Protein AF-A0A1Y3W059-F1 (afdb_monomer_lite)

Radius of gyration: 13.62 Å; chains: 1; bounding box: 42×30×27 Å

Sequence (119 aa):
GTDHVRASHKIICVSTALKEFQQYGPDIYTEGLRAIVDAWGGDPDSLRAGIIQGVMRFVALYKDEYKYDRLVKRLATIYPMKLVRDADAMSGAVSYRYMMQVLKLYNGTSKKNMLPMKF

Structure (mmCIF, N/CA/C/O backbone):
data_AF-A0A1Y3W059-F1
#
_entry.id   AF-A0A1Y3W059-F1
#
loop_
_atom_site.group_PDB
_atom_site.id
_atom_site.type_symbol
_atom_site.label_atom_id
_atom_site.label_alt_id
_atom_site.label_comp_id
_atom_site.label_asym_id
_atom_site.label_entity_id
_atom_site.label_seq_id
_atom_site.pdbx_PDB_ins_code
_atom_site.Cartn_x
_atom_site.Cartn_y
_atom_site.Cartn_z
_atom_site.occupancy
_atom_site.B_iso_or_equiv
_atom_site.auth_seq_id
_atom_site.auth_comp_id
_atom_site.auth_asym_id
_atom_site.auth_atom_id
_atom_site.pdbx_PDB_model_num
ATOM 1 N N . GLY A 1 1 ? 23.604 -16.890 -13.803 1.00 44.34 1 GLY A N 1
ATOM 2 C CA . GLY A 1 1 ? 22.941 -15.794 -13.077 1.00 44.34 1 GLY A CA 1
ATOM 3 C C . GLY A 1 1 ? 21.605 -15.518 -13.722 1.00 44.34 1 GLY A C 1
ATOM 4 O O . GLY A 1 1 ? 21.581 -15.011 -14.831 1.00 44.34 1 GLY A O 1
ATOM 5 N N . THR A 1 2 ? 20.512 -15.916 -13.076 1.00 46.94 2 THR A N 1
ATOM 6 C CA . THR A 1 2 ? 19.129 -15.795 -13.585 1.00 46.94 2 THR A CA 1
ATOM 7 C C . THR A 1 2 ? 18.248 -14.942 -12.664 1.00 46.94 2 THR A C 1
ATOM 9 O O . THR A 1 2 ? 17.031 -14.898 -12.824 1.00 46.94 2 THR A O 1
ATOM 12 N N . ASP A 1 3 ? 18.845 -14.207 -11.721 1.00 54.31 3 ASP A N 1
ATOM 13 C CA . ASP A 1 3 ? 18.089 -13.459 -10.709 1.00 54.31 3 ASP A CA 1
ATOM 14 C C . ASP A 1 3 ? 17.303 -12.256 -11.248 1.00 54.31 3 ASP A C 1
ATOM 16 O O . ASP A 1 3 ? 16.407 -11.747 -10.572 1.00 54.31 3 ASP A O 1
ATOM 20 N N . HIS A 1 4 ? 17.565 -11.853 -12.493 1.00 52.62 4 HIS A N 1
ATOM 21 C CA . HIS A 1 4 ? 16.897 -10.734 -13.160 1.00 52.62 4 HIS A CA 1
ATOM 22 C C . HIS A 1 4 ? 15.591 -11.100 -13.878 1.00 52.62 4 HIS A C 1
ATOM 24 O O . HIS A 1 4 ? 14.972 -10.224 -14.485 1.00 52.62 4 HIS A O 1
ATOM 30 N N . VAL A 1 5 ? 15.142 -12.360 -13.828 1.00 56.72 5 VAL A N 1
ATOM 31 C CA . VAL A 1 5 ? 13.854 -12.727 -14.429 1.00 56.72 5 VAL A CA 1
ATOM 32 C C . VAL A 1 5 ? 12.725 -12.140 -13.581 1.00 56.72 5 VAL A C 1
ATOM 34 O O . VAL A 1 5 ? 12.498 -12.551 -12.440 1.00 56.72 5 VAL A O 1
ATOM 37 N N . ARG A 1 6 ? 12.026 -11.154 -14.154 1.00 63.75 6 ARG A N 1
ATOM 38 C CA . ARG A 1 6 ? 10.763 -10.616 -13.641 1.00 63.75 6 ARG A CA 1
ATOM 39 C C . ARG A 1 6 ? 9.708 -11.718 -13.727 1.00 63.75 6 ARG A C 1
ATOM 41 O O . ARG A 1 6 ? 9.106 -11.916 -14.775 1.00 63.75 6 ARG A O 1
ATOM 48 N N . ALA A 1 7 ? 9.546 -12.463 -12.643 1.00 74.00 7 ALA A N 1
ATOM 49 C CA . ALA A 1 7 ? 8.541 -13.507 -12.516 1.00 74.00 7 ALA A CA 1
ATOM 50 C C . ALA A 1 7 ? 7.383 -13.007 -11.652 1.00 74.00 7 ALA A C 1
ATOM 52 O O . ALA A 1 7 ? 7.603 -12.285 -10.674 1.00 74.00 7 ALA A O 1
ATOM 53 N N . SER A 1 8 ? 6.160 -13.400 -12.002 1.00 82.06 8 SER A N 1
ATOM 54 C CA . SER A 1 8 ? 4.992 -13.092 -11.182 1.00 82.06 8 SER A CA 1
ATOM 55 C C . SER A 1 8 ? 5.137 -13.705 -9.786 1.00 82.06 8 SER A C 1
ATOM 57 O O . SER A 1 8 ? 5.744 -14.764 -9.628 1.00 82.06 8 SER A O 1
ATOM 59 N N . HIS A 1 9 ? 4.574 -13.044 -8.776 1.00 87.12 9 HIS A N 1
ATOM 60 C CA . HIS A 1 9 ? 4.600 -13.458 -7.366 1.00 87.12 9 HIS A CA 1
ATOM 61 C C . HIS A 1 9 ? 6.006 -13.546 -6.733 1.00 87.12 9 HIS A C 1
ATOM 63 O O . HIS A 1 9 ? 6.161 -14.110 -5.651 1.00 87.12 9 HIS A O 1
ATOM 69 N N . LYS A 1 10 ? 7.047 -12.973 -7.359 1.00 88.94 10 LYS A N 1
ATOM 70 C CA . LYS A 1 10 ? 8.414 -12.969 -6.813 1.00 88.94 10 LYS A CA 1
ATOM 71 C C . LYS A 1 10 ? 8.665 -11.727 -5.953 1.00 88.94 10 LYS A C 1
ATOM 73 O O . LYS A 1 10 ? 8.711 -10.608 -6.460 1.00 88.94 10 LYS A O 1
ATOM 78 N N . ILE A 1 11 ? 8.929 -11.924 -4.661 1.00 89.25 11 ILE A N 1
ATOM 79 C CA . ILE A 1 11 ? 9.466 -10.870 -3.788 1.00 89.25 11 ILE A CA 1
ATOM 80 C C . ILE A 1 11 ? 10.987 -10.832 -3.948 1.00 89.25 11 ILE A C 1
ATOM 82 O O . ILE A 1 11 ? 11.687 -11.749 -3.529 1.00 89.25 11 ILE A O 1
ATOM 86 N N . ILE A 1 12 ? 11.509 -9.755 -4.536 1.00 88.31 12 ILE A N 1
ATOM 87 C CA . ILE A 1 12 ? 12.960 -9.553 -4.705 1.00 88.31 12 ILE A CA 1
ATOM 88 C C . ILE A 1 12 ? 13.587 -8.730 -3.570 1.00 88.31 12 ILE A C 1
ATOM 90 O O . ILE A 1 12 ? 14.786 -8.817 -3.322 1.00 88.31 12 ILE A O 1
ATOM 94 N N . CYS A 1 13 ? 12.791 -7.945 -2.839 1.00 91.38 13 CYS A N 1
ATOM 95 C CA . CYS A 1 13 ? 13.251 -7.106 -1.730 1.00 91.38 13 CYS A CA 1
ATOM 96 C C . CYS A 1 13 ? 13.180 -7.841 -0.380 1.00 91.38 13 CYS A C 1
ATOM 98 O O . CYS A 1 13 ? 12.535 -7.369 0.559 1.00 91.38 13 CYS A O 1
ATOM 100 N N . VAL A 1 14 ? 13.834 -9.003 -0.288 1.00 94.06 14 VAL A N 1
ATOM 101 C CA . VAL A 1 14 ? 13.712 -9.947 0.842 1.00 94.06 14 VAL A CA 1
ATOM 102 C C . VAL A 1 14 ? 14.002 -9.290 2.194 1.00 94.06 14 VAL A C 1
ATOM 104 O O . VAL A 1 14 ? 13.213 -9.437 3.122 1.00 94.06 14 VAL A O 1
ATOM 107 N N . SER A 1 15 ? 15.073 -8.498 2.309 1.00 95.75 15 SER A N 1
ATOM 108 C CA . SER A 1 15 ? 15.418 -7.826 3.571 1.00 95.75 15 SER A CA 1
ATOM 109 C C . SER A 1 15 ? 14.350 -6.831 4.027 1.00 95.75 15 SER A C 1
ATOM 111 O O . SER A 1 15 ? 14.106 -6.704 5.223 1.00 95.75 15 SER A O 1
ATOM 113 N N . THR A 1 16 ? 13.704 -6.123 3.096 1.00 95.56 16 THR A N 1
ATOM 114 C CA . THR A 1 16 ? 12.584 -5.232 3.428 1.00 95.56 16 THR A CA 1
ATOM 115 C C . THR A 1 16 ? 11.369 -6.048 3.831 1.00 95.56 16 THR A C 1
ATOM 117 O O . THR A 1 16 ? 10.795 -5.789 4.877 1.00 95.56 16 THR A O 1
ATOM 120 N N . ALA A 1 17 ? 11.015 -7.067 3.049 1.00 95.00 17 ALA A N 1
ATOM 121 C CA . ALA A 1 17 ? 9.877 -7.932 3.339 1.00 95.00 17 ALA A CA 1
ATOM 122 C C . ALA A 1 17 ? 9.981 -8.566 4.740 1.00 95.00 17 ALA A C 1
ATOM 124 O O . ALA A 1 17 ? 9.021 -8.533 5.505 1.00 95.00 17 ALA A O 1
ATOM 125 N N . LEU A 1 18 ? 11.174 -9.038 5.119 1.00 97.06 18 LEU A N 1
ATOM 126 C CA . LEU A 1 18 ? 11.435 -9.569 6.456 1.00 97.06 18 LEU A CA 1
ATOM 127 C C . LEU A 1 18 ? 11.281 -8.506 7.555 1.00 97.06 18 LEU A C 1
ATOM 129 O O . LEU A 1 18 ? 10.681 -8.792 8.587 1.00 97.06 18 LEU A O 1
ATOM 133 N N . LYS A 1 19 ? 11.786 -7.284 7.341 1.00 97.44 19 LYS A N 1
ATOM 134 C CA . LYS A 1 19 ? 11.623 -6.181 8.305 1.00 97.44 19 LYS A CA 1
ATOM 135 C C . LYS A 1 19 ? 10.153 -5.840 8.532 1.00 97.44 19 LYS A C 1
ATOM 137 O O . LYS A 1 19 ? 9.742 -5.682 9.674 1.00 97.44 19 LYS A O 1
ATOM 142 N N . GLU A 1 20 ? 9.362 -5.766 7.464 1.00 97.69 20 GLU A N 1
ATOM 143 C CA . GLU A 1 20 ? 7.930 -5.469 7.564 1.00 97.69 20 GLU A CA 1
ATOM 144 C C . GLU A 1 20 ? 7.176 -6.595 8.291 1.00 97.69 20 GLU A C 1
ATOM 146 O O . GLU A 1 20 ? 6.336 -6.314 9.143 1.00 97.69 20 GLU A O 1
ATOM 151 N N . PHE A 1 21 ? 7.525 -7.864 8.035 1.00 97.88 21 PHE A N 1
ATOM 152 C CA . PHE A 1 21 ? 6.985 -9.003 8.786 1.00 97.88 21 PHE A CA 1
ATOM 153 C C . PHE A 1 21 ? 7.309 -8.912 10.284 1.00 97.88 21 PHE A C 1
ATOM 155 O O . PHE A 1 21 ? 6.422 -9.070 11.119 1.00 97.88 21 PHE A O 1
ATOM 162 N N . GLN A 1 22 ? 8.565 -8.620 10.635 1.00 98.06 22 GLN A N 1
ATOM 163 C CA . GLN A 1 22 ? 8.994 -8.478 12.031 1.00 98.06 22 GLN A CA 1
ATOM 164 C C . GLN A 1 22 ? 8.323 -7.293 12.733 1.00 98.06 22 GLN A C 1
ATOM 166 O O . GLN A 1 22 ? 8.023 -7.376 13.920 1.00 98.06 22 GLN A O 1
ATOM 171 N N . GLN A 1 23 ? 8.090 -6.197 12.011 1.00 97.12 23 GLN A N 1
ATOM 172 C CA . GLN A 1 23 ? 7.491 -4.985 12.559 1.00 97.12 23 GLN A CA 1
ATOM 173 C C . GLN A 1 23 ? 5.982 -5.123 12.802 1.00 97.12 23 GLN A C 1
ATOM 175 O O . GLN A 1 23 ? 5.492 -4.662 13.830 1.00 97.12 23 GLN A O 1
ATOM 180 N N . TYR A 1 24 ? 5.243 -5.702 11.853 1.00 97.12 24 TYR A N 1
ATOM 181 C CA . TYR A 1 24 ? 3.776 -5.717 11.879 1.00 97.12 24 TYR A CA 1
ATOM 182 C C . TYR A 1 24 ? 3.167 -7.056 12.310 1.00 97.12 24 TYR A C 1
ATOM 184 O O . TYR A 1 24 ? 1.987 -7.109 12.657 1.00 97.12 24 TYR A O 1
ATOM 192 N N . GLY A 1 25 ? 3.953 -8.130 12.314 1.00 97.81 25 GLY A N 1
ATOM 193 C CA . GLY A 1 25 ? 3.484 -9.471 12.630 1.00 97.81 25 GLY A CA 1
ATOM 194 C C . GLY A 1 25 ? 2.777 -10.173 11.460 1.00 97.81 25 GLY A C 1
ATOM 195 O O . GLY A 1 25 ? 2.526 -9.577 10.407 1.00 97.81 25 GLY A O 1
ATOM 196 N N . PRO A 1 26 ? 2.466 -11.470 11.632 1.00 97.62 26 PRO A N 1
ATOM 197 C CA . PRO A 1 26 ? 2.023 -12.345 10.549 1.00 97.62 26 PRO A CA 1
ATOM 198 C C . PRO A 1 26 ? 0.676 -11.945 9.944 1.00 97.62 26 PRO A C 1
ATOM 200 O O . PRO A 1 26 ? 0.524 -12.042 8.725 1.00 97.62 26 PRO A O 1
ATOM 203 N N . ASP A 1 27 ? -0.269 -11.466 10.754 1.00 97.44 27 ASP A N 1
ATOM 204 C CA . ASP A 1 27 ? -1.636 -11.181 10.303 1.00 97.44 27 ASP A CA 1
ATOM 205 C C . ASP A 1 27 ? -1.657 -10.008 9.318 1.00 97.44 27 ASP A C 1
ATOM 207 O O . ASP A 1 27 ? -2.083 -10.159 8.173 1.00 97.44 27 ASP A O 1
ATOM 211 N N . ILE A 1 28 ? -1.102 -8.860 9.728 1.00 97.88 28 ILE A N 1
ATOM 212 C CA . ILE A 1 28 ? -1.010 -7.657 8.887 1.00 97.88 28 ILE A CA 1
ATOM 213 C C . ILE A 1 28 ? -0.168 -7.943 7.645 1.00 97.88 28 ILE A C 1
ATOM 215 O O . ILE A 1 28 ? -0.544 -7.552 6.540 1.00 97.88 28 ILE A O 1
ATOM 219 N N . TYR A 1 29 ? 0.955 -8.646 7.814 1.00 98.00 29 TYR A N 1
ATOM 220 C CA . TYR A 1 29 ? 1.843 -8.967 6.703 1.00 98.00 29 TYR A CA 1
ATOM 221 C C . TYR A 1 29 ? 1.153 -9.834 5.643 1.00 98.00 29 TYR A C 1
ATOM 223 O O . TYR A 1 29 ? 1.210 -9.536 4.448 1.00 98.00 29 TYR A O 1
ATOM 231 N N . THR A 1 30 ? 0.462 -10.892 6.069 1.00 97.75 30 THR A N 1
ATOM 232 C CA . THR A 1 30 ? -0.237 -11.807 5.157 1.00 97.75 30 THR A CA 1
ATOM 233 C C . THR A 1 30 ? -1.412 -11.113 4.480 1.00 97.75 30 THR A C 1
ATOM 235 O O . THR A 1 30 ? -1.576 -11.231 3.267 1.00 97.75 30 THR A O 1
ATOM 238 N N . GLU A 1 31 ? -2.197 -10.342 5.234 1.00 98.38 31 GLU A N 1
ATOM 239 C CA . GLU A 1 31 ? -3.334 -9.588 4.707 1.00 98.38 31 GLU A CA 1
ATOM 240 C C . GLU A 1 31 ? -2.896 -8.549 3.666 1.00 98.38 31 GLU A C 1
ATOM 242 O O . GLU A 1 31 ? -3.482 -8.472 2.581 1.00 98.38 31 GLU A O 1
ATOM 247 N N . GLY A 1 32 ? -1.820 -7.805 3.945 1.00 98.19 32 GLY A N 1
ATOM 248 C CA . GLY A 1 32 ? -1.269 -6.815 3.026 1.00 98.19 32 GLY A CA 1
ATOM 249 C C . GLY A 1 32 ? -0.692 -7.436 1.753 1.00 98.19 32 GLY A C 1
ATOM 250 O O . GLY A 1 32 ? -0.974 -6.950 0.657 1.00 98.19 32 GLY A O 1
ATOM 251 N N . LEU A 1 33 ? 0.056 -8.542 1.859 1.00 97.94 33 LEU A N 1
ATOM 252 C CA . LEU A 1 33 ? 0.553 -9.257 0.678 1.00 97.94 33 LEU A CA 1
ATOM 253 C C . LEU A 1 33 ? -0.600 -9.799 -0.162 1.00 97.94 33 LEU A C 1
ATOM 255 O O . LEU A 1 33 ? -0.579 -9.668 -1.386 1.00 97.94 33 LEU A O 1
ATOM 259 N N . ARG A 1 34 ? -1.623 -10.361 0.488 1.00 98.19 34 ARG A N 1
ATOM 260 C CA . ARG A 1 34 ? -2.811 -10.849 -0.205 1.00 98.19 34 ARG A CA 1
ATOM 261 C C . ARG A 1 34 ? -3.527 -9.713 -0.925 1.00 98.19 34 ARG A C 1
ATOM 263 O O . ARG A 1 34 ? -3.880 -9.882 -2.078 1.00 98.19 34 ARG A O 1
ATOM 270 N N . ALA A 1 35 ? -3.661 -8.535 -0.310 1.00 98.50 35 ALA A N 1
ATOM 271 C CA . ALA A 1 35 ? -4.288 -7.385 -0.965 1.00 98.50 35 ALA A CA 1
ATOM 272 C C . ALA A 1 35 ? -3.531 -6.940 -2.231 1.00 98.50 35 ALA A C 1
ATOM 274 O O . ALA A 1 35 ? -4.158 -6.585 -3.227 1.00 98.50 35 ALA A O 1
ATOM 275 N N . ILE A 1 36 ? -2.192 -6.980 -2.206 1.00 98.31 36 ILE A N 1
ATOM 276 C CA . ILE A 1 36 ? -1.342 -6.686 -3.373 1.00 98.31 36 ILE A CA 1
ATOM 277 C C . ILE A 1 36 ? -1.562 -7.734 -4.473 1.00 98.31 36 ILE A C 1
ATOM 279 O O . ILE A 1 36 ? -1.757 -7.376 -5.636 1.00 98.31 36 ILE A O 1
ATOM 283 N N . VAL A 1 37 ? -1.547 -9.022 -4.114 1.00 97.81 37 VAL A N 1
ATOM 284 C CA . VAL A 1 37 ? -1.727 -10.128 -5.067 1.00 97.81 37 VAL A CA 1
ATOM 285 C C . VAL A 1 37 ? -3.139 -10.134 -5.650 1.00 97.81 37 VAL A C 1
ATOM 287 O O . VAL A 1 37 ? -3.277 -10.196 -6.866 1.00 97.81 37 VAL A O 1
ATOM 290 N N . ASP A 1 38 ? -4.175 -9.983 -4.829 1.00 98.38 38 ASP A N 1
ATOM 291 C CA . ASP A 1 38 ? -5.572 -9.947 -5.272 1.00 98.38 38 ASP A CA 1
ATOM 292 C C . ASP A 1 38 ? -5.844 -8.735 -6.185 1.00 98.38 38 ASP A C 1
ATOM 294 O O . ASP A 1 38 ? -6.688 -8.805 -7.077 1.00 98.38 38 ASP A O 1
ATOM 298 N N . ALA A 1 39 ? -5.122 -7.620 -6.000 1.00 98.19 39 ALA A N 1
ATOM 299 C CA . ALA A 1 39 ? -5.270 -6.424 -6.829 1.00 98.19 39 ALA A CA 1
ATOM 300 C C . ALA A 1 39 ? -4.543 -6.511 -8.181 1.00 98.19 39 ALA A C 1
ATOM 302 O O . ALA A 1 39 ? -5.036 -5.968 -9.170 1.00 98.19 39 ALA A O 1
ATOM 303 N N . TRP A 1 40 ? -3.370 -7.150 -8.228 1.00 98.00 40 TRP A N 1
ATOM 304 C CA . TRP A 1 40 ? -2.472 -7.102 -9.392 1.00 98.00 40 TRP A CA 1
ATOM 305 C C . TRP A 1 40 ? -2.023 -8.468 -9.924 1.00 98.00 40 TRP A C 1
ATOM 307 O O . TRP A 1 40 ? -1.148 -8.529 -10.784 1.00 98.00 40 TRP A O 1
ATOM 317 N N . GLY A 1 41 ? -2.577 -9.573 -9.426 1.00 94.00 41 GLY A N 1
ATOM 318 C CA . GLY A 1 41 ? -2.259 -10.933 -9.879 1.00 94.00 41 GLY A CA 1
ATOM 319 C C . GLY A 1 41 ? -0.786 -11.318 -9.716 1.00 94.00 41 GLY A C 1
ATOM 320 O O . GLY A 1 41 ? -0.264 -12.118 -10.492 1.00 94.00 41 GLY A O 1
ATOM 321 N N . GLY A 1 42 ? -0.090 -10.687 -8.765 1.00 89.31 42 GLY A N 1
ATOM 322 C CA . GLY A 1 42 ? 1.343 -10.879 -8.565 1.00 89.31 42 GLY A CA 1
ATOM 323 C C . GLY A 1 42 ? 2.219 -10.277 -9.665 1.00 89.31 42 GLY A C 1
ATOM 324 O O . GLY A 1 42 ? 3.307 -10.798 -9.893 1.00 89.31 42 GLY A O 1
ATOM 325 N N . ASP A 1 43 ? 1.780 -9.211 -10.344 1.00 94.06 43 ASP A N 1
ATOM 326 C CA . ASP A 1 43 ? 2.597 -8.449 -11.299 1.00 94.06 43 ASP A CA 1
ATOM 327 C C . ASP A 1 43 ? 4.033 -8.212 -10.762 1.00 94.06 43 ASP A C 1
ATOM 329 O O . ASP A 1 43 ? 4.185 -7.863 -9.584 1.00 94.06 43 ASP A O 1
ATOM 333 N N . PRO A 1 44 ? 5.100 -8.379 -11.569 1.00 88.81 44 PRO A N 1
ATOM 334 C CA . PRO A 1 44 ? 6.480 -8.249 -11.093 1.00 88.81 44 PRO A CA 1
ATOM 335 C C . PRO A 1 44 ? 6.824 -6.897 -10.445 1.00 88.81 44 PRO A C 1
ATOM 337 O O . PRO A 1 44 ? 7.742 -6.825 -9.627 1.00 88.81 44 PRO A O 1
ATOM 340 N N . ASP A 1 45 ? 6.108 -5.824 -10.791 1.00 94.00 45 ASP A N 1
ATOM 341 C CA . ASP A 1 45 ? 6.278 -4.497 -10.203 1.00 94.00 45 ASP A CA 1
ATOM 342 C C . ASP A 1 45 ? 5.400 -4.270 -8.958 1.00 94.00 45 ASP A C 1
ATOM 344 O O . ASP A 1 45 ? 5.615 -3.293 -8.237 1.00 94.00 45 ASP A O 1
ATOM 348 N N . SER A 1 46 ? 4.450 -5.162 -8.657 1.00 95.88 46 SER A N 1
ATOM 349 C CA . SER A 1 46 ? 3.539 -5.046 -7.504 1.00 95.88 46 SER A CA 1
ATOM 350 C C . SER A 1 46 ? 4.199 -5.325 -6.150 1.00 95.88 46 SER A C 1
ATOM 352 O O . SER A 1 46 ? 3.821 -4.730 -5.145 1.00 95.88 46 SER A O 1
ATOM 354 N N . LEU A 1 47 ? 5.235 -6.169 -6.115 1.00 95.31 47 LEU A N 1
ATOM 355 C CA . LEU A 1 47 ? 5.932 -6.588 -4.888 1.00 95.31 47 LEU A CA 1
ATOM 356 C C . LEU A 1 47 ? 7.219 -5.789 -4.627 1.00 95.31 47 LEU A C 1
ATOM 358 O O . LEU A 1 47 ? 8.165 -6.268 -3.999 1.00 95.31 47 LEU A O 1
ATOM 362 N N . ARG A 1 48 ? 7.275 -4.549 -5.120 1.00 95.62 48 ARG A N 1
ATOM 363 C CA . ARG A 1 48 ? 8.369 -3.617 -4.827 1.00 95.62 48 ARG A CA 1
ATOM 364 C C . ARG A 1 48 ? 8.347 -3.210 -3.356 1.00 95.62 48 ARG A C 1
ATOM 366 O O . ARG A 1 48 ? 7.280 -3.031 -2.774 1.00 95.62 48 ARG A O 1
ATOM 373 N N . ALA A 1 49 ? 9.536 -2.958 -2.803 1.00 96.81 49 ALA A N 1
ATOM 374 C CA . ALA A 1 49 ? 9.726 -2.577 -1.403 1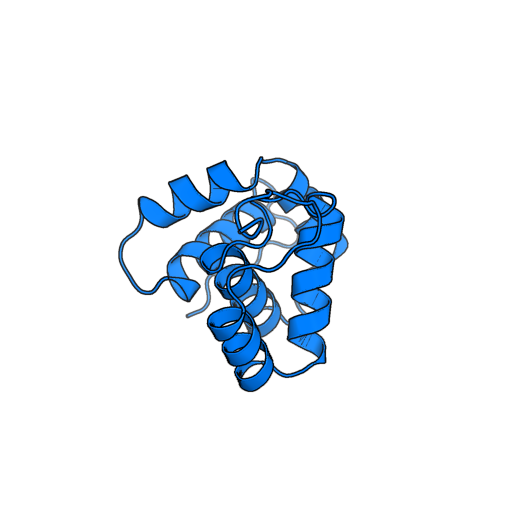.00 96.81 49 ALA A CA 1
ATOM 375 C C . ALA A 1 49 ? 8.735 -1.495 -0.950 1.00 96.81 49 ALA A C 1
ATOM 377 O O . ALA A 1 49 ? 7.937 -1.752 -0.061 1.00 96.81 49 ALA A O 1
ATOM 378 N N . GLY A 1 50 ? 8.702 -0.334 -1.612 1.00 97.81 50 GLY A N 1
ATOM 379 C CA . GLY A 1 50 ? 7.816 0.764 -1.213 1.00 97.81 50 GLY A CA 1
ATOM 380 C C . GLY A 1 50 ? 6.328 0.396 -1.188 1.00 97.81 50 GLY A C 1
ATOM 381 O O . GLY A 1 50 ? 5.621 0.823 -0.279 1.00 97.81 50 GLY A O 1
ATOM 382 N N . ILE A 1 51 ? 5.860 -0.441 -2.125 1.00 98.25 51 ILE A N 1
ATOM 383 C CA . ILE A 1 51 ? 4.462 -0.895 -2.160 1.00 98.25 51 ILE A CA 1
ATOM 384 C C . ILE A 1 51 ? 4.162 -1.760 -0.940 1.00 98.25 51 ILE A C 1
ATOM 386 O O . ILE A 1 51 ? 3.190 -1.482 -0.242 1.00 98.25 51 ILE A O 1
ATOM 390 N N . ILE A 1 52 ? 5.022 -2.740 -0.642 1.00 98.06 52 ILE A N 1
ATOM 391 C CA . ILE A 1 52 ? 4.888 -3.579 0.556 1.00 98.06 52 ILE A CA 1
ATOM 392 C C . ILE A 1 52 ? 4.824 -2.680 1.796 1.00 98.06 52 ILE A C 1
ATOM 394 O O . ILE A 1 52 ? 3.842 -2.728 2.527 1.00 98.06 52 ILE A O 1
ATOM 398 N N . GLN A 1 53 ? 5.794 -1.782 1.981 1.00 98.31 53 GLN A N 1
ATOM 399 C CA . GLN A 1 53 ? 5.844 -0.901 3.156 1.00 98.31 53 GLN A CA 1
ATOM 400 C C . GLN A 1 53 ? 4.606 -0.002 3.291 1.00 98.31 53 GLN A C 1
ATOM 402 O O . GLN A 1 53 ? 4.081 0.197 4.386 1.00 98.31 53 GLN A O 1
ATOM 407 N N . GLY A 1 54 ? 4.129 0.565 2.180 1.00 98.19 54 GLY A N 1
ATOM 408 C CA . GLY A 1 54 ? 2.954 1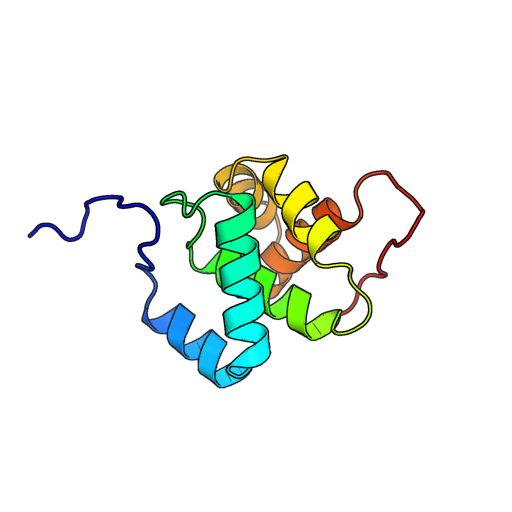.432 2.179 1.00 98.19 54 GLY A CA 1
ATOM 409 C C . GLY A 1 54 ? 1.660 0.686 2.480 1.00 98.19 54 GLY A C 1
ATOM 410 O O . GLY A 1 54 ? 0.838 1.186 3.248 1.00 98.19 54 GLY A O 1
ATOM 411 N N . VAL A 1 55 ? 1.488 -0.508 1.905 1.00 98.44 55 VAL A N 1
ATOM 412 C CA . VAL A 1 55 ? 0.311 -1.349 2.146 1.00 98.44 55 VAL A CA 1
ATOM 413 C C . VAL A 1 55 ? 0.314 -1.882 3.576 1.00 98.44 55 VAL A C 1
ATOM 415 O O . VAL A 1 55 ? -0.707 -1.747 4.241 1.00 98.44 55 VAL A O 1
ATOM 418 N N . MET A 1 56 ? 1.438 -2.390 4.096 1.00 98.12 56 MET A N 1
ATOM 419 C CA . MET A 1 56 ? 1.503 -2.862 5.489 1.00 98.12 56 MET A CA 1
ATOM 420 C C . MET A 1 56 ? 1.171 -1.746 6.473 1.00 98.12 56 MET A C 1
ATOM 422 O O . MET A 1 56 ? 0.333 -1.922 7.357 1.00 98.12 56 MET A O 1
ATOM 426 N N . ARG A 1 57 ? 1.751 -0.556 6.274 1.00 98.06 57 ARG A N 1
ATOM 427 C CA . ARG A 1 57 ? 1.439 0.606 7.110 1.00 98.06 57 ARG A CA 1
ATOM 428 C C . ARG A 1 57 ? -0.031 1.016 7.004 1.00 98.06 57 ARG A C 1
ATOM 430 O O . ARG A 1 57 ? -0.617 1.377 8.020 1.00 98.06 57 ARG A O 1
ATOM 437 N N . PHE A 1 58 ? -0.631 0.963 5.813 1.00 98.62 58 PHE A N 1
ATOM 438 C CA . PHE A 1 58 ? -2.060 1.233 5.632 1.00 98.62 58 PHE A CA 1
ATOM 439 C C . PHE A 1 58 ? -2.923 0.228 6.409 1.00 98.62 58 PHE A C 1
ATOM 441 O O . PHE A 1 58 ? -3.765 0.643 7.203 1.00 98.62 58 PHE A O 1
ATOM 448 N N . VAL A 1 59 ? -2.689 -1.074 6.224 1.00 98.38 59 VAL A N 1
ATOM 449 C CA . VAL A 1 59 ? -3.439 -2.139 6.911 1.00 98.38 59 VAL A CA 1
ATOM 450 C C . VAL A 1 59 ? -3.307 -1.997 8.428 1.00 98.38 59 VAL A C 1
ATOM 452 O O . VAL A 1 59 ? -4.303 -2.072 9.139 1.00 98.38 59 VAL A O 1
ATOM 455 N N . ALA A 1 60 ? -2.105 -1.699 8.925 1.00 97.94 60 ALA A N 1
ATOM 456 C CA . ALA A 1 60 ? -1.868 -1.483 10.347 1.00 97.94 60 ALA A CA 1
ATOM 457 C C . ALA A 1 60 ? -2.617 -0.260 10.912 1.00 97.94 60 ALA A C 1
ATOM 459 O O . ALA A 1 60 ? -3.227 -0.353 11.973 1.00 97.94 60 ALA A O 1
ATOM 460 N N . LEU A 1 61 ? -2.584 0.885 10.218 1.00 97.88 61 LEU A N 1
ATOM 461 C CA . LEU A 1 61 ? -3.180 2.144 10.699 1.00 97.88 61 LEU A CA 1
ATOM 462 C C . LEU A 1 61 ? -4.711 2.161 10.670 1.00 97.88 61 LEU A C 1
ATOM 464 O O . LEU A 1 61 ? -5.338 2.902 11.434 1.00 97.88 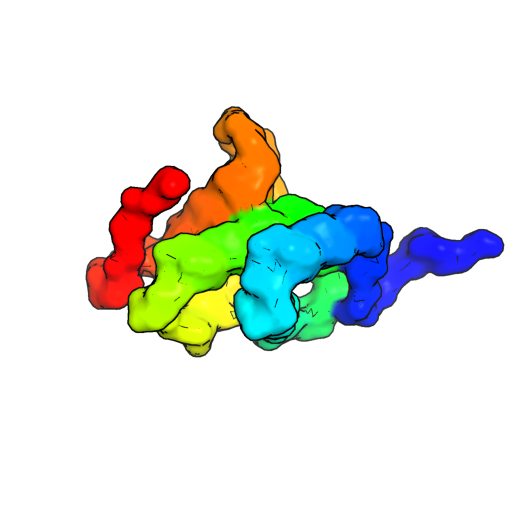61 LEU A O 1
ATOM 468 N N . TYR A 1 62 ? -5.310 1.406 9.753 1.00 98.00 62 TYR A N 1
ATOM 469 C CA . TYR A 1 62 ? -6.758 1.382 9.548 1.00 98.00 62 TYR A CA 1
ATOM 470 C C . TYR A 1 62 ? -7.371 0.022 9.845 1.00 98.00 62 TYR A C 1
ATOM 472 O O . TYR A 1 62 ? -8.485 -0.244 9.389 1.00 98.00 62 TYR A O 1
ATOM 480 N N . LYS A 1 63 ? -6.659 -0.828 10.594 1.00 95.94 63 LYS A N 1
ATOM 481 C CA . LYS A 1 63 ? -7.165 -2.119 11.058 1.00 95.94 63 LYS A CA 1
ATOM 482 C C . LYS A 1 63 ? -8.575 -1.943 11.631 1.00 95.94 63 LYS A C 1
ATOM 484 O O . LYS A 1 63 ? -8.843 -0.967 12.324 1.00 95.94 63 LYS A O 1
ATOM 489 N N . ASP A 1 64 ? -9.476 -2.849 11.262 1.00 95.12 64 ASP A N 1
ATOM 490 C CA . ASP A 1 64 ? -10.896 -2.855 11.648 1.00 95.12 64 ASP A CA 1
ATOM 491 C C . ASP A 1 64 ? -11.759 -1.691 11.094 1.00 95.12 64 ASP A C 1
ATOM 493 O O . ASP A 1 64 ? -12.985 -1.734 11.186 1.00 95.12 64 ASP A O 1
ATOM 497 N N . GLU A 1 65 ? -11.168 -0.679 10.446 1.00 97.31 65 GLU A N 1
ATOM 498 C CA . GLU A 1 65 ? -11.888 0.464 9.854 1.00 97.31 65 GLU A CA 1
ATOM 499 C C . GLU A 1 65 ? -12.033 0.361 8.330 1.00 97.31 65 GLU A C 1
ATOM 501 O O . GLU A 1 65 ? -13.043 0.782 7.747 1.00 97.31 65 GLU A O 1
ATOM 506 N N . TYR A 1 66 ? -11.009 -0.158 7.650 1.00 97.44 66 TYR A N 1
ATOM 507 C CA . TYR A 1 66 ? -11.013 -0.267 6.196 1.00 97.44 66 TYR A CA 1
ATOM 508 C C . TYR A 1 66 ? -11.750 -1.526 5.716 1.00 97.44 66 TYR A C 1
ATOM 510 O O . TYR A 1 66 ? -11.842 -2.539 6.400 1.00 97.44 66 TYR A O 1
ATOM 518 N N . LYS A 1 67 ? -12.282 -1.474 4.491 1.00 97.50 67 LYS A N 1
ATOM 519 C CA . LYS A 1 67 ? -12.914 -2.627 3.835 1.00 97.50 67 LYS A CA 1
ATOM 520 C C . LYS A 1 67 ? -11.937 -3.269 2.861 1.00 97.50 67 LYS A C 1
ATOM 522 O O . LYS A 1 67 ? -11.581 -2.632 1.867 1.00 97.50 67 LYS A O 1
ATOM 527 N N . TYR A 1 68 ? -11.583 -4.529 3.098 1.00 98.06 68 TYR A N 1
ATOM 528 C CA . TYR A 1 68 ? -10.640 -5.286 2.270 1.00 98.06 68 TYR A CA 1
ATOM 529 C C . TYR A 1 68 ? -10.992 -5.262 0.775 1.00 98.06 68 TYR A C 1
ATOM 531 O O . TYR A 1 68 ? -10.207 -4.784 -0.042 1.00 98.06 68 TYR A O 1
ATOM 539 N N . ASP A 1 69 ? -12.225 -5.637 0.418 1.00 97.88 69 ASP A N 1
ATOM 540 C CA . ASP A 1 69 ? -12.679 -5.656 -0.981 1.00 97.88 69 ASP A CA 1
ATOM 541 C C . ASP A 1 69 ? -12.564 -4.293 -1.663 1.00 97.88 69 ASP A C 1
ATOM 543 O O . ASP A 1 69 ? -12.348 -4.197 -2.872 1.00 97.88 69 ASP A O 1
ATOM 547 N N . ARG A 1 70 ? -12.735 -3.210 -0.897 1.00 97.62 70 ARG A N 1
ATOM 548 C CA . ARG A 1 70 ? -12.572 -1.858 -1.426 1.00 97.62 70 ARG A CA 1
ATOM 549 C C . ARG A 1 70 ? -11.105 -1.551 -1.678 1.00 97.62 70 ARG A C 1
ATOM 551 O O . ARG A 1 70 ? -10.819 -0.960 -2.714 1.00 97.62 70 ARG A O 1
ATOM 558 N N . LEU A 1 71 ? -10.207 -1.921 -0.765 1.00 98.31 71 LEU A N 1
ATOM 559 C CA . LEU A 1 71 ? -8.769 -1.746 -0.956 1.00 98.31 71 LEU A CA 1
ATOM 560 C C . LEU A 1 71 ? -8.315 -2.442 -2.240 1.00 98.31 71 LEU A C 1
ATOM 562 O O . LEU A 1 71 ? -7.776 -1.776 -3.120 1.00 98.31 71 LEU A O 1
ATOM 566 N N . VAL A 1 72 ? -8.638 -3.729 -2.387 1.00 98.50 72 VAL A N 1
ATOM 567 C CA . VAL A 1 72 ? -8.289 -4.527 -3.572 1.00 98.50 72 VAL A CA 1
ATOM 568 C C . VAL A 1 72 ? -8.852 -3.901 -4.847 1.00 98.50 72 VAL A C 1
ATOM 570 O O . VAL A 1 72 ? -8.097 -3.587 -5.766 1.00 98.50 72 VAL A O 1
ATOM 573 N N . LYS A 1 73 ? -10.164 -3.616 -4.889 1.00 97.81 73 LYS A N 1
ATOM 574 C CA . LYS A 1 73 ? -10.809 -3.007 -6.068 1.00 97.81 73 LYS A CA 1
ATOM 575 C C . LYS A 1 73 ? -10.191 -1.669 -6.449 1.00 97.81 73 LYS A C 1
ATOM 577 O O . LYS A 1 73 ? -10.119 -1.357 -7.630 1.00 97.81 73 LYS A O 1
ATOM 582 N N . ARG A 1 74 ? -9.785 -0.857 -5.468 1.00 97.56 74 ARG A N 1
ATOM 583 C CA . ARG A 1 74 ? -9.179 0.458 -5.709 1.00 97.56 74 ARG A CA 1
ATOM 584 C C . ARG A 1 74 ? -7.742 0.331 -6.203 1.00 97.56 74 ARG A C 1
ATOM 586 O O . ARG A 1 74 ? -7.417 0.988 -7.187 1.00 97.56 74 ARG A O 1
ATOM 593 N N . LEU A 1 75 ? -6.924 -0.533 -5.602 1.00 98.19 75 LEU A N 1
ATOM 594 C CA . LEU A 1 75 ? -5.571 -0.842 -6.086 1.00 98.19 75 LEU A CA 1
ATOM 595 C C . LEU A 1 75 ? -5.591 -1.352 -7.533 1.00 98.19 75 LEU A C 1
ATOM 597 O O . LEU A 1 75 ? -4.841 -0.846 -8.365 1.00 98.19 75 LEU A O 1
ATOM 601 N N . ALA A 1 76 ? -6.531 -2.241 -7.858 1.00 98.06 76 ALA A N 1
ATOM 602 C CA . ALA A 1 76 ? -6.700 -2.801 -9.198 1.00 98.06 76 ALA A CA 1
ATOM 603 C C . ALA A 1 76 ? -7.063 -1.763 -10.283 1.00 98.06 76 ALA A C 1
ATOM 605 O O . ALA A 1 76 ? -6.978 -2.061 -11.471 1.00 98.06 76 ALA A O 1
ATOM 606 N N . THR A 1 77 ? -7.453 -0.531 -9.917 1.00 97.69 77 THR A N 1
ATOM 607 C CA . THR A 1 77 ? -7.751 0.526 -10.908 1.00 97.69 77 THR A CA 1
ATOM 608 C C . THR A 1 77 ? -6.510 1.151 -11.547 1.00 97.69 77 THR A C 1
ATOM 610 O O . THR A 1 77 ? -6.640 1.930 -12.491 1.00 97.69 77 THR A O 1
ATOM 613 N N . ILE A 1 78 ? -5.313 0.848 -11.041 1.00 98.12 78 ILE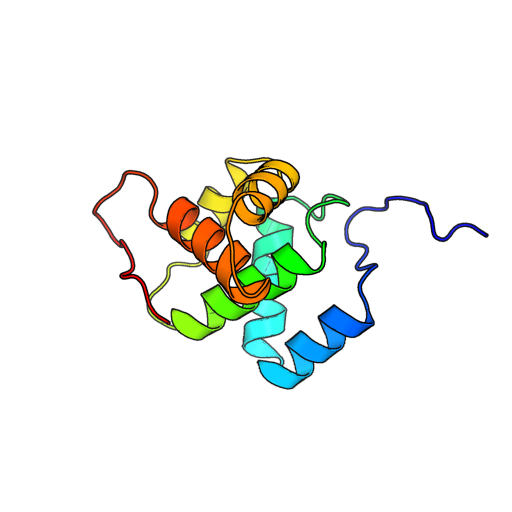 A N 1
ATOM 614 C CA . ILE A 1 78 ? -4.052 1.398 -11.541 1.00 98.12 78 ILE A CA 1
ATOM 615 C C . ILE A 1 78 ? -3.013 0.297 -11.735 1.00 98.12 78 ILE A C 1
ATOM 617 O O . ILE A 1 78 ? -3.037 -0.717 -11.048 1.00 98.12 78 ILE A O 1
ATOM 621 N N . TYR A 1 79 ? -2.036 0.531 -12.609 1.00 97.12 79 TYR A N 1
ATOM 622 C CA . TYR A 1 79 ? -0.822 -0.288 -12.652 1.00 97.12 79 TYR A CA 1
ATOM 623 C C . TYR A 1 79 ? 0.088 0.029 -11.448 1.00 97.12 79 TYR A C 1
ATOM 625 O O . TYR A 1 79 ? 0.194 1.209 -11.088 1.00 97.12 79 TYR A O 1
ATOM 633 N N . PRO A 1 80 ? 0.818 -0.950 -10.870 1.00 97.69 80 PRO A N 1
ATOM 634 C CA . PRO A 1 80 ? 1.675 -0.733 -9.696 1.00 97.69 80 PRO A CA 1
ATOM 635 C C . PRO A 1 80 ? 2.660 0.432 -9.850 1.00 97.69 80 PRO A C 1
ATOM 637 O O . PRO A 1 80 ? 2.844 1.248 -8.947 1.00 97.69 80 PRO A O 1
ATOM 640 N N . MET A 1 81 ? 3.246 0.577 -11.041 1.00 97.81 81 MET A N 1
ATOM 641 C CA . MET A 1 81 ? 4.212 1.638 -11.326 1.00 97.81 81 MET A CA 1
ATOM 642 C C . MET A 1 81 ? 3.617 3.050 -11.292 1.00 97.81 81 MET A C 1
ATOM 644 O O . MET A 1 81 ? 4.363 4.009 -11.095 1.00 97.81 81 MET A O 1
ATOM 648 N N . LYS A 1 82 ? 2.295 3.213 -11.442 1.00 98.12 82 LYS A N 1
ATOM 649 C CA . LYS A 1 82 ? 1.649 4.513 -11.216 1.00 98.12 82 LYS A CA 1
ATOM 650 C C . LYS A 1 82 ? 1.746 4.906 -9.741 1.00 98.12 82 LYS A C 1
ATOM 652 O O . LYS A 1 82 ? 2.146 6.026 -9.450 1.00 98.12 82 LYS A O 1
ATOM 657 N N . LEU A 1 83 ? 1.475 3.968 -8.829 1.00 98.31 83 LEU A N 1
ATOM 658 C CA . LEU A 1 83 ? 1.592 4.196 -7.387 1.00 98.31 83 LEU A CA 1
ATOM 659 C C . LEU A 1 83 ? 3.035 4.530 -6.981 1.00 98.31 83 LEU A C 1
ATOM 661 O O . LEU A 1 83 ? 3.244 5.448 -6.195 1.00 98.31 83 LEU A O 1
ATOM 665 N N . VAL A 1 84 ? 4.020 3.836 -7.567 1.00 98.06 84 VAL A N 1
ATOM 666 C CA . VAL A 1 84 ? 5.455 4.130 -7.384 1.00 98.06 84 VAL A CA 1
ATOM 667 C C . VAL A 1 84 ? 5.776 5.572 -7.784 1.00 98.06 84 VAL A C 1
ATOM 669 O O . VAL A 1 84 ? 6.316 6.323 -6.978 1.00 98.06 84 VAL A O 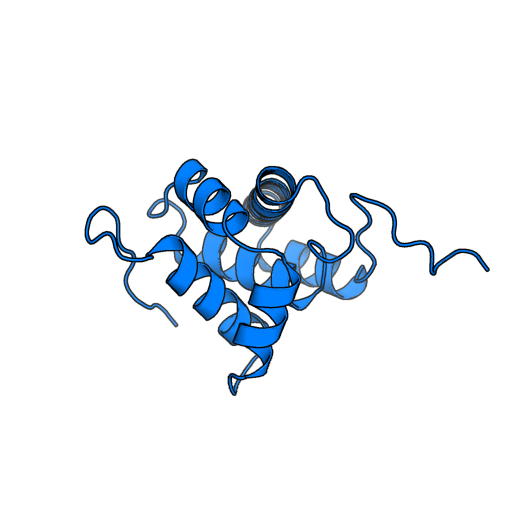1
ATOM 672 N N . ARG A 1 85 ? 5.392 5.986 -9.000 1.00 98.38 85 ARG A N 1
ATOM 673 C CA . ARG A 1 85 ? 5.648 7.347 -9.507 1.00 98.38 85 ARG A CA 1
ATOM 674 C C . ARG A 1 85 ? 4.988 8.420 -8.642 1.00 98.38 85 ARG A C 1
ATOM 676 O O . ARG A 1 85 ? 5.636 9.403 -8.293 1.00 98.38 85 ARG A O 1
ATOM 683 N N . ASP A 1 86 ? 3.726 8.216 -8.271 1.00 98.19 86 ASP A N 1
ATOM 684 C CA . ASP A 1 86 ? 2.972 9.172 -7.456 1.00 98.19 86 ASP A CA 1
ATOM 685 C C . ASP A 1 86 ? 3.550 9.272 -6.030 1.00 98.19 86 ASP A C 1
ATOM 687 O O . ASP A 1 86 ? 3.534 10.345 -5.422 1.00 98.19 86 ASP A O 1
ATOM 691 N N . ALA A 1 87 ? 4.085 8.174 -5.484 1.00 98.12 87 ALA A N 1
ATOM 692 C CA . ALA A 1 87 ? 4.783 8.187 -4.204 1.00 98.12 87 ALA A CA 1
ATOM 693 C C . ALA A 1 87 ? 6.142 8.892 -4.314 1.00 98.12 87 ALA A C 1
ATOM 695 O O . ALA A 1 87 ? 6.477 9.680 -3.432 1.00 98.12 87 ALA A O 1
ATOM 696 N N . ASP A 1 88 ? 6.924 8.637 -5.365 1.00 97.25 88 ASP A N 1
ATOM 697 C CA . ASP A 1 88 ? 8.260 9.222 -5.589 1.00 97.25 88 ASP A CA 1
ATOM 698 C C . ASP A 1 88 ? 8.244 10.726 -5.867 1.00 97.25 88 ASP A C 1
ATOM 700 O O . ASP A 1 88 ? 9.234 11.402 -5.602 1.00 97.25 88 ASP A O 1
ATOM 704 N N . ALA A 1 89 ? 7.099 11.274 -6.272 1.00 97.25 89 ALA A N 1
ATOM 705 C CA . ALA A 1 89 ? 6.873 12.716 -6.333 1.00 97.25 89 ALA A CA 1
ATOM 706 C C . ALA A 1 89 ? 6.660 13.381 -4.953 1.00 97.25 89 ALA A C 1
ATOM 708 O O . ALA A 1 89 ? 6.570 14.605 -4.868 1.00 97.25 89 ALA A O 1
ATOM 709 N N . MET A 1 90 ? 6.535 12.607 -3.869 1.00 96.38 90 MET A N 1
ATOM 710 C CA . MET A 1 90 ? 6.367 13.128 -2.510 1.00 96.38 90 MET A CA 1
ATOM 711 C C . MET A 1 90 ? 7.695 13.169 -1.745 1.00 96.38 90 MET A C 1
ATOM 713 O O . MET A 1 90 ? 8.579 12.342 -1.954 1.00 96.38 90 MET A O 1
ATOM 717 N N . SER A 1 91 ? 7.786 14.066 -0.763 1.00 94.50 91 SER A N 1
ATOM 718 C CA . SER A 1 91 ? 8.882 14.099 0.215 1.00 94.50 91 SER A CA 1
ATOM 719 C C . SER A 1 91 ? 8.542 13.293 1.475 1.00 94.50 91 SER A C 1
ATOM 721 O O . SER A 1 91 ? 7.373 13.140 1.834 1.00 94.50 91 SER A O 1
ATOM 723 N N . GLY A 1 92 ? 9.569 12.796 2.170 1.00 93.38 92 GLY A N 1
ATOM 724 C CA . GLY A 1 92 ? 9.438 12.083 3.446 1.00 93.38 92 GLY A CA 1
ATOM 725 C C . GLY A 1 92 ? 9.726 10.581 3.371 1.00 93.38 92 GLY A C 1
ATOM 726 O O . GLY A 1 92 ? 10.165 10.049 2.347 1.00 93.38 92 GLY A O 1
ATOM 727 N N . ALA A 1 93 ? 9.495 9.890 4.491 1.00 95.25 93 ALA A N 1
ATOM 728 C CA . ALA A 1 93 ? 9.797 8.467 4.635 1.00 95.25 93 ALA A CA 1
ATOM 729 C C . ALA A 1 93 ? 9.022 7.603 3.624 1.00 95.25 93 ALA A C 1
ATOM 731 O O . ALA A 1 93 ? 7.836 7.827 3.389 1.00 95.25 93 ALA A O 1
ATOM 732 N N . VAL A 1 94 ? 9.679 6.578 3.066 1.00 95.50 94 VAL A N 1
ATOM 733 C CA . VAL A 1 94 ? 9.110 5.698 2.023 1.00 95.50 94 VAL A CA 1
ATOM 734 C C . VAL A 1 94 ? 7.764 5.107 2.452 1.00 95.50 94 VAL A C 1
ATOM 736 O O . VAL A 1 94 ? 6.777 5.273 1.738 1.00 95.50 94 VAL A O 1
ATOM 739 N N . SER A 1 95 ? 7.688 4.495 3.639 1.00 95.06 95 SER A N 1
ATOM 740 C CA . SER A 1 95 ? 6.447 3.877 4.131 1.00 95.06 95 SER A CA 1
ATOM 741 C C . SER A 1 95 ? 5.295 4.879 4.239 1.00 95.06 95 SER A C 1
ATOM 743 O O . SER A 1 95 ? 4.162 4.546 3.910 1.00 95.06 95 SER A O 1
ATOM 745 N N . TYR A 1 96 ? 5.581 6.125 4.631 1.00 96.25 96 TYR A N 1
ATOM 746 C CA . TYR A 1 96 ? 4.586 7.194 4.685 1.00 96.25 96 TYR A CA 1
ATOM 747 C C . TYR A 1 96 ? 4.114 7.600 3.284 1.00 96.25 96 TYR A C 1
ATOM 749 O O . TYR A 1 96 ? 2.912 7.622 3.033 1.00 96.25 96 TYR A O 1
ATOM 757 N N . ARG A 1 97 ? 5.037 7.868 2.350 1.00 98.06 97 ARG A N 1
ATOM 758 C CA . ARG A 1 97 ? 4.695 8.290 0.978 1.00 98.06 97 ARG A CA 1
ATOM 759 C C . ARG A 1 97 ? 3.793 7.275 0.282 1.00 98.06 97 ARG A C 1
ATOM 761 O O . ARG A 1 97 ? 2.759 7.643 -0.270 1.00 98.06 97 ARG A O 1
ATOM 768 N N . TYR A 1 98 ? 4.158 5.998 0.351 1.00 98.44 98 TYR A N 1
ATOM 769 C CA . TYR A 1 98 ? 3.381 4.933 -0.275 1.00 98.44 98 TYR A CA 1
ATOM 770 C C . TYR A 1 98 ? 2.043 4.710 0.442 1.00 98.44 98 TYR A C 1
ATOM 772 O O . TYR A 1 98 ? 1.018 4.625 -0.231 1.00 98.44 98 TYR A O 1
ATOM 780 N N . MET A 1 99 ? 2.010 4.714 1.782 1.00 98.19 99 MET A N 1
ATOM 781 C CA . MET A 1 99 ? 0.755 4.635 2.548 1.00 98.19 99 MET A CA 1
ATOM 782 C C . MET A 1 99 ? -0.211 5.762 2.164 1.00 98.19 99 MET A C 1
ATOM 784 O O . MET A 1 99 ? -1.394 5.511 1.940 1.00 98.19 99 MET A O 1
ATOM 788 N N . MET A 1 100 ? 0.291 6.988 1.996 1.00 98.25 100 MET A N 1
ATOM 789 C CA . MET A 1 100 ? -0.523 8.128 1.578 1.00 98.25 100 MET A CA 1
ATOM 790 C C . MET A 1 100 ? -1.139 7.939 0.189 1.00 98.25 100 MET A C 1
ATOM 792 O O . MET A 1 100 ? -2.284 8.340 -0.027 1.00 98.25 100 MET A O 1
ATOM 796 N N . GLN A 1 101 ? -0.421 7.321 -0.752 1.00 98.44 101 GLN A N 1
ATOM 797 C CA . GLN A 1 101 ? -0.979 7.004 -2.070 1.00 98.44 101 GLN A CA 1
ATOM 798 C C . GLN A 1 101 ? -2.015 5.878 -2.000 1.00 98.44 101 GLN A C 1
ATOM 800 O O . GLN A 1 101 ? -3.068 5.986 -2.630 1.00 98.44 101 GLN A O 1
ATOM 805 N N . VAL A 1 102 ? -1.784 4.854 -1.172 1.00 98.44 102 VAL A N 1
ATOM 806 C CA . VAL A 1 102 ? -2.778 3.800 -0.905 1.00 98.44 102 VAL A CA 1
ATOM 807 C C . VAL A 1 102 ? -4.054 4.397 -0.301 1.00 98.44 102 VAL A C 1
ATOM 809 O O . VAL A 1 102 ? -5.147 4.113 -0.785 1.00 98.44 102 VAL A O 1
ATOM 812 N N . LEU A 1 103 ? -3.935 5.292 0.686 1.00 98.44 103 LEU A N 1
ATOM 813 C CA . LEU A 1 103 ? -5.070 5.981 1.307 1.00 98.44 103 LEU A CA 1
ATOM 814 C C . LEU A 1 103 ? -5.852 6.834 0.300 1.00 98.44 103 LEU A C 1
ATOM 816 O O . LEU A 1 103 ? -7.081 6.744 0.237 1.00 98.44 103 LEU A O 1
ATOM 820 N N . LYS A 1 104 ? -5.156 7.646 -0.510 1.00 97.38 104 LYS A N 1
ATOM 821 C CA . LYS A 1 104 ? -5.782 8.459 -1.569 1.00 97.38 104 LYS A CA 1
ATOM 822 C C . LYS A 1 104 ? -6.573 7.586 -2.538 1.00 97.38 104 LYS A C 1
ATOM 824 O O . LYS A 1 104 ? -7.715 7.912 -2.864 1.00 97.38 104 LYS A O 1
ATOM 829 N N . LEU A 1 105 ? -5.993 6.465 -2.959 1.00 97.62 105 LEU A N 1
ATOM 830 C CA . LEU A 1 105 ? -6.629 5.536 -3.883 1.00 97.62 105 LEU A CA 1
ATOM 831 C C . LEU A 1 105 ? -7.832 4.827 -3.246 1.00 97.62 105 LEU A C 1
ATOM 833 O O . LEU A 1 105 ? -8.901 4.765 -3.854 1.00 97.62 105 LEU A O 1
ATOM 837 N N . TYR A 1 106 ? -7.690 4.350 -2.005 1.00 98.06 106 TYR A N 1
ATOM 838 C CA . TYR A 1 106 ? -8.770 3.731 -1.235 1.00 98.06 106 TYR A CA 1
ATOM 839 C C . TYR A 1 106 ? -9.975 4.675 -1.103 1.00 98.06 106 TYR A C 1
ATOM 841 O O . 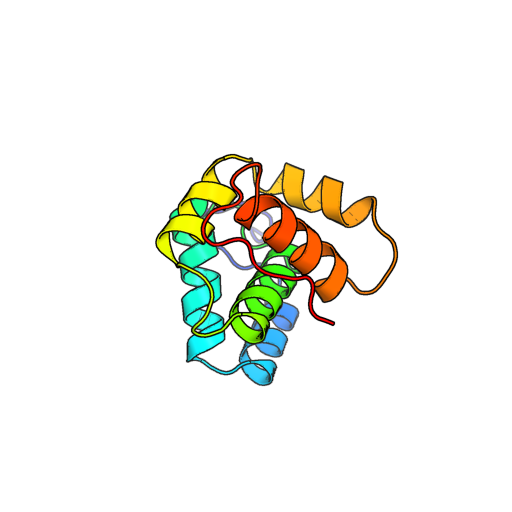TYR A 1 106 ? -11.123 4.291 -1.380 1.00 98.06 106 TYR A O 1
ATOM 849 N N . ASN A 1 107 ? -9.721 5.929 -0.720 1.00 97.44 107 ASN A N 1
ATOM 850 C CA . ASN A 1 107 ? -10.752 6.946 -0.556 1.00 97.44 107 ASN A CA 1
ATOM 851 C C . ASN A 1 107 ? -11.403 7.297 -1.901 1.00 97.44 107 ASN A C 1
ATOM 853 O O . ASN A 1 107 ? -12.633 7.240 -2.020 1.00 97.44 107 ASN A O 1
ATOM 857 N N . GLY A 1 108 ? -10.602 7.550 -2.939 1.00 92.88 108 GLY A N 1
ATOM 858 C CA . GLY A 1 108 ? -11.096 7.966 -4.249 1.00 92.88 108 GLY A CA 1
ATOM 859 C C . GLY A 1 108 ? -12.034 9.176 -4.144 1.00 92.88 108 GLY A C 1
ATOM 860 O O . GLY A 1 108 ? -11.868 10.039 -3.288 1.00 92.88 108 GLY A O 1
ATOM 861 N N . THR A 1 109 ? -13.061 9.226 -4.993 1.00 87.44 109 THR A N 1
ATOM 862 C CA . THR A 1 109 ? -14.058 10.316 -5.016 1.00 87.44 109 THR A CA 1
ATOM 863 C C . THR A 1 109 ? -15.277 10.074 -4.115 1.00 87.44 109 THR A C 1
ATOM 865 O O . THR A 1 109 ? -16.112 10.959 -3.943 1.00 87.44 109 THR A O 1
ATOM 868 N N . SER A 1 110 ? -15.418 8.876 -3.535 1.00 82.94 110 SER A N 1
ATOM 869 C CA . SER A 1 110 ? -16.604 8.500 -2.754 1.00 82.94 110 SER A CA 1
ATOM 870 C C . SER A 1 110 ? -16.484 8.944 -1.300 1.00 82.94 110 SER A C 1
ATOM 872 O O . SER A 1 110 ? -15.615 8.457 -0.577 1.00 82.94 110 SER A O 1
ATOM 874 N N . LYS A 1 111 ? -17.453 9.740 -0.826 1.00 82.62 111 LYS A N 1
ATOM 875 C CA . LYS A 1 111 ? -17.559 10.126 0.593 1.00 82.62 111 LYS A CA 1
ATOM 876 C C . LYS A 1 111 ? -17.922 8.962 1.525 1.00 82.62 111 LYS A C 1
ATOM 878 O O . LYS A 1 111 ? -17.550 8.968 2.693 1.00 82.62 111 LYS A O 1
ATOM 883 N N . LYS A 1 112 ? -18.617 7.935 1.022 1.00 86.88 112 LYS A N 1
ATOM 884 C CA . LYS A 1 112 ? -18.987 6.744 1.807 1.00 86.88 112 LYS A CA 1
ATOM 885 C C . LYS A 1 112 ? -17.738 5.922 2.148 1.00 86.88 112 LYS A C 1
ATOM 887 O O . LYS A 1 112 ? -16.957 5.645 1.241 1.00 86.88 112 LYS A O 1
ATOM 892 N N . ASN A 1 113 ? -17.575 5.501 3.408 1.00 89.06 113 ASN A N 1
ATOM 893 C CA . ASN A 1 113 ? -16.414 4.776 3.977 1.00 89.06 113 ASN A CA 1
ATOM 894 C C . ASN A 1 113 ? -15.039 5.415 3.676 1.00 89.06 113 ASN A C 1
ATOM 896 O O . ASN A 1 113 ? -14.082 4.704 3.369 1.00 89.06 113 ASN A O 1
ATOM 900 N N . MET A 1 114 ? -14.966 6.745 3.659 1.00 95.19 114 MET A N 1
ATOM 901 C CA . MET A 1 114 ? -13.689 7.453 3.590 1.00 95.19 114 MET A CA 1
ATOM 902 C C . MET A 1 114 ? -12.957 7.316 4.927 1.00 95.19 114 MET A C 1
ATOM 904 O O . MET A 1 114 ? -13.589 7.402 5.977 1.00 95.19 114 MET A O 1
ATOM 908 N N . LEU A 1 115 ? -11.646 7.114 4.875 1.00 97.00 115 LEU A N 1
ATOM 909 C CA . LEU A 1 115 ? -10.787 7.073 6.050 1.00 97.00 115 LEU A CA 1
ATOM 910 C C . LEU A 1 115 ? -10.089 8.428 6.235 1.00 97.00 115 LEU A C 1
ATOM 912 O O . LEU A 1 115 ? -9.679 9.032 5.233 1.00 97.00 115 LEU A O 1
ATOM 916 N N . PRO A 1 116 ? -9.954 8.916 7.480 1.00 96.31 116 PRO A N 1
ATOM 917 C CA . PRO A 1 116 ? -9.208 10.135 7.774 1.00 96.31 116 PRO A CA 1
ATOM 918 C C . PRO A 1 116 ? -7.710 9.917 7.544 1.00 96.31 116 PRO A C 1
ATOM 920 O O . PRO A 1 116 ? -7.253 8.783 7.494 1.00 96.31 116 PRO A O 1
ATOM 923 N N . MET A 1 117 ? -6.929 10.991 7.438 1.00 94.88 117 MET A N 1
ATOM 924 C CA . MET A 1 117 ? -5.467 10.885 7.435 1.00 94.88 117 MET A CA 1
ATOM 925 C C . MET A 1 117 ? -4.958 10.622 8.860 1.00 94.88 117 MET A C 1
ATOM 927 O O . MET A 1 117 ? -5.316 11.359 9.778 1.00 94.88 117 MET A O 1
ATOM 931 N N . LYS A 1 118 ? -4.114 9.598 9.031 1.00 92.25 118 LYS A N 1
ATOM 932 C CA . LYS A 1 118 ? -3.411 9.259 10.281 1.00 92.25 118 LYS A CA 1
ATOM 933 C C . LYS A 1 118 ? -1.893 9.302 10.073 1.00 92.25 118 LYS A C 1
ATOM 935 O O . LYS A 1 118 ? -1.427 9.070 8.954 1.00 92.25 118 LYS A O 1
ATOM 940 N N . PHE A 1 119 ? -1.148 9.592 11.140 1.00 79.69 119 PHE A N 1
ATOM 941 C CA . PHE A 1 119 ? 0.313 9.726 11.134 1.00 79.69 119 PHE A CA 1
ATOM 942 C C . PHE A 1 119 ? 0.982 8.540 11.825 1.00 79.69 119 PHE A C 1
ATOM 944 O O . PHE A 1 119 ? 0.527 8.182 12.930 1.00 79.69 119 PHE A O 1
#

Foldseek 3Di:
DCLPDLDFQDQPPVVLLVVLCVVQHDPLSVLLSVLLCLQAVRGSLSNDSLNSLLSSVLCRVCPPLADSVLLSPLSNVDDSVVLVVQLVPDDDDSNLSSVVSSLCSSQPPDPPSRDDDDD

pLDDT: mean 93.53, std 10.35, range [44.34, 98.62]

Secondary structure (DSSP, 8-state):
--TT---TT----HHHHHHHHHHHHHHHHHHHHHHHHHHHTT-TTTT-HHHHHHHHHHHHHTTTTS-HHHHHHHHTTS-HHHHHHHHHTS-S-HHHHHHHHHHHHHHTT--TTPPPP--